Protein AF-A0A364LKL6-F1 (afdb_monomer_lite)

Secondary structure (DSSP, 8-state):
-HHHHHHHHHHHHHHHHTTTS-HHHHHHHHHHHHHH-SSPPPHHHHHHHHHHHHHHHHHHHHHHHS-GGGS-PPPPHHHHHHHHHHHHHHHH--

Radius of gyration: 23.06 Å; chains: 1; bounding box: 48×45×54 Å

Foldseek 3Di:
DVVVVVVVVVVVVLCVLCVVADPVLLVVLVVVCVVDDPDHDDSVRSSVSSVVVVVVVVVVVVVVPDDPVPPPPPPPVVNVVVVVVVVVVVVVPD

Structure (mmCIF, N/CA/C/O backbone):
data_AF-A0A364LKL6-F1
#
_entry.id   AF-A0A364LKL6-F1
#
loop_
_atom_site.group_PDB
_atom_site.id
_atom_site.type_symbol
_atom_site.label_atom_id
_atom_site.label_alt_id
_atom_site.label_comp_id
_atom_site.label_asym_id
_atom_site.label_entity_id
_atom_site.label_seq_id
_atom_site.pdbx_PDB_ins_code
_atom_site.Cartn_x
_atom_site.Cartn_y
_atom_site.Cartn_z
_atom_site.occupancy
_atom_site.B_iso_or_equiv
_atom_site.auth_seq_id
_atom_site.auth_comp_id
_atom_site.auth_asym_id
_atom_site.auth_atom_id
_atom_site.pdbx_PDB_model_num
ATOM 1 N N . MET A 1 1 ? -20.361 4.228 26.063 1.00 51.44 1 MET A N 1
ATOM 2 C CA . MET A 1 1 ? -19.331 5.296 26.097 1.00 51.44 1 MET A CA 1
ATOM 3 C C . MET A 1 1 ? -17.933 4.864 25.640 1.00 51.44 1 MET A C 1
ATOM 5 O O . MET A 1 1 ? -17.252 5.696 25.064 1.00 51.44 1 MET A O 1
ATOM 9 N N . LYS A 1 2 ? -17.467 3.619 25.862 1.00 63.00 2 LYS A N 1
ATOM 10 C CA . LYS A 1 2 ? -16.110 3.204 25.431 1.00 63.00 2 LYS A CA 1
ATOM 11 C C . LYS A 1 2 ? -15.947 3.023 23.909 1.00 63.00 2 LYS A C 1
ATOM 13 O O . LYS A 1 2 ? -14.862 3.270 23.398 1.00 63.00 2 LYS A O 1
ATOM 18 N N . GLU A 1 3 ? -17.000 2.631 23.189 1.00 77.25 3 GLU A N 1
ATOM 19 C CA . GLU A 1 3 ? -16.918 2.345 21.744 1.00 77.25 3 GLU A CA 1
ATOM 20 C C . GLU A 1 3 ? -16.849 3.595 20.863 1.00 77.25 3 GLU A C 1
ATOM 22 O O . GLU A 1 3 ? -16.032 3.641 19.952 1.00 77.25 3 GLU A O 1
ATOM 27 N N . GLU A 1 4 ? -17.639 4.635 21.142 1.00 82.62 4 GLU A N 1
ATOM 28 C CA . GLU A 1 4 ? -17.638 5.854 20.316 1.00 82.62 4 GLU A CA 1
ATOM 29 C C . GLU A 1 4 ? -16.280 6.564 20.349 1.00 82.62 4 GLU A C 1
ATOM 31 O O . GLU A 1 4 ? -15.742 6.929 19.304 1.00 82.62 4 GLU A O 1
ATOM 36 N N . GLY A 1 5 ? -15.673 6.684 21.536 1.00 89.19 5 GLY A N 1
ATOM 37 C CA . GLY A 1 5 ? -14.327 7.246 21.678 1.00 89.19 5 GLY A CA 1
ATOM 38 C C . GLY A 1 5 ? -13.263 6.410 20.963 1.00 89.19 5 GLY A C 1
ATOM 39 O O . GLY A 1 5 ? -12.358 6.963 20.342 1.00 89.19 5 GLY A O 1
ATOM 40 N N . PHE A 1 6 ? -13.404 5.081 20.985 1.00 89.25 6 PHE A N 1
ATOM 41 C CA . PHE A 1 6 ? -12.500 4.180 20.275 1.00 89.25 6 PHE A CA 1
ATOM 42 C C . PHE A 1 6 ? -12.639 4.295 18.753 1.00 89.25 6 PHE A C 1
ATOM 44 O O . PHE A 1 6 ? -11.632 4.348 18.052 1.00 89.25 6 PHE A O 1
ATOM 51 N N . ILE A 1 7 ? -13.862 4.397 18.228 1.00 91.56 7 ILE A N 1
ATOM 52 C CA . ILE A 1 7 ? -14.105 4.580 16.790 1.00 91.56 7 ILE A CA 1
ATOM 53 C C . ILE A 1 7 ? -13.507 5.905 16.308 1.00 91.56 7 ILE A C 1
ATOM 55 O O . ILE A 1 7 ? -12.850 5.937 15.267 1.00 91.56 7 ILE A O 1
ATOM 59 N N . VAL A 1 8 ? -13.699 6.990 17.065 1.00 94.75 8 VAL A N 1
ATOM 60 C CA . VAL A 1 8 ? -13.123 8.304 16.737 1.00 94.75 8 VAL A CA 1
ATOM 61 C C . VAL A 1 8 ? -11.597 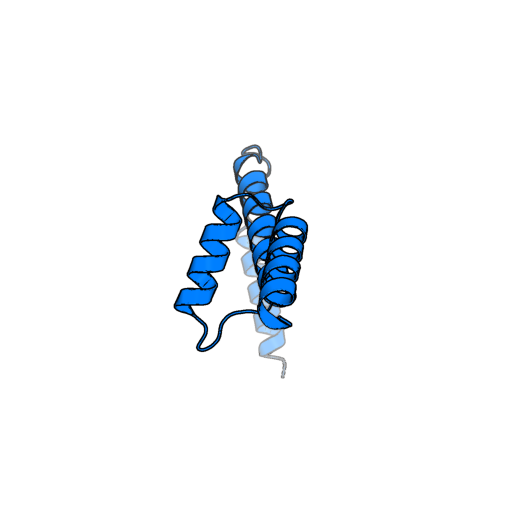8.246 16.742 1.00 94.75 8 VAL A C 1
ATOM 63 O O . VAL A 1 8 ? -10.970 8.716 15.793 1.00 94.75 8 VAL A O 1
ATOM 66 N N . PHE A 1 9 ? -11.009 7.621 17.764 1.00 93.81 9 PHE A N 1
ATOM 67 C CA . PHE A 1 9 ? -9.568 7.406 17.847 1.00 93.81 9 PHE A CA 1
ATOM 68 C C . PHE A 1 9 ? -9.048 6.619 16.640 1.00 93.81 9 PHE A C 1
ATOM 70 O O . PHE A 1 9 ? -8.170 7.097 15.929 1.00 93.81 9 PHE A O 1
ATOM 77 N N . MET A 1 10 ? -9.646 5.463 16.339 1.00 93.19 10 MET A N 1
ATOM 78 C CA . MET A 1 10 ? -9.242 4.634 15.205 1.00 93.19 10 MET A CA 1
ATOM 79 C C . MET A 1 10 ? -9.363 5.395 13.885 1.00 93.19 10 MET A C 1
ATOM 81 O O . MET A 1 10 ? -8.434 5.386 13.087 1.00 93.19 10 MET A O 1
ATOM 85 N N . LYS A 1 11 ? -10.466 6.112 13.651 1.00 93.69 11 LYS A N 1
ATOM 86 C CA . LYS A 1 11 ? -10.627 6.916 12.433 1.00 93.69 11 LYS A CA 1
ATOM 87 C C . LYS A 1 11 ? -9.511 7.956 12.291 1.00 93.69 11 LYS A C 1
ATOM 89 O O . LYS A 1 11 ? -9.001 8.144 11.188 1.00 93.69 11 LYS A O 1
ATOM 94 N N . ASN A 1 12 ? -9.129 8.606 13.390 1.00 96.62 12 ASN A N 1
ATOM 95 C CA . ASN A 1 12 ? -8.038 9.573 13.399 1.00 96.62 12 ASN A CA 1
ATOM 96 C C . ASN A 1 12 ? -6.688 8.916 13.077 1.00 96.62 12 ASN A C 1
ATOM 98 O O . ASN A 1 12 ? -5.975 9.410 12.208 1.00 96.62 12 ASN A O 1
ATOM 102 N N . GLU A 1 13 ? -6.378 7.773 13.694 1.00 96.06 13 GLU A N 1
ATOM 103 C CA . GLU A 1 13 ? -5.147 7.023 13.413 1.00 96.06 13 GLU A CA 1
ATOM 104 C C . GLU A 1 13 ? -5.055 6.622 11.937 1.00 96.06 13 GLU A C 1
ATOM 106 O O . GLU A 1 13 ? -4.052 6.884 11.278 1.00 96.06 13 GLU A O 1
ATOM 111 N N . TRP A 1 14 ? -6.137 6.080 11.370 1.00 96.31 14 TRP A N 1
ATOM 112 C CA . TRP A 1 14 ? -6.192 5.734 9.948 1.00 96.31 14 TRP A CA 1
ATOM 113 C C . TRP A 1 14 ? -5.996 6.959 9.047 1.00 96.31 14 TRP A C 1
ATOM 115 O O . TRP A 1 14 ? -5.259 6.893 8.063 1.00 96.31 14 TRP A O 1
ATOM 125 N N . GLN A 1 15 ? -6.620 8.090 9.380 1.00 96.12 15 GLN A N 1
ATOM 126 C CA . GLN A 1 15 ? -6.473 9.323 8.609 1.00 96.12 15 GLN A CA 1
ATOM 127 C C . GLN A 1 15 ? -5.036 9.862 8.654 1.00 96.12 15 GLN A C 1
ATOM 129 O O . GLN A 1 15 ? -4.525 10.325 7.634 1.00 96.12 15 GLN A O 1
ATOM 134 N N . ILE A 1 16 ? -4.379 9.798 9.816 1.00 96.94 16 ILE A N 1
ATOM 135 C CA . ILE A 1 16 ? -2.992 10.243 9.990 1.00 96.94 16 ILE A CA 1
ATOM 136 C C . ILE A 1 16 ? -2.042 9.325 9.222 1.00 96.94 16 ILE A C 1
ATOM 138 O O . ILE A 1 16 ? -1.247 9.812 8.418 1.00 96.94 16 ILE A O 1
ATOM 142 N N . SER A 1 17 ? -2.140 8.010 9.427 1.00 96.06 17 SER A N 1
ATOM 143 C CA . SER A 1 17 ? -1.227 7.038 8.820 1.00 96.06 17 SER A CA 1
ATOM 144 C C . SER A 1 17 ? -1.343 6.971 7.301 1.00 96.06 17 SER A C 1
ATOM 146 O O . SER A 1 17 ? -0.360 6.674 6.632 1.00 96.06 17 SER A O 1
ATOM 148 N N . LEU A 1 18 ? -2.523 7.238 6.734 1.00 96.62 18 LEU A N 1
ATOM 149 C CA . LEU A 1 18 ? -2.735 7.139 5.288 1.00 96.62 18 LEU A CA 1
ATOM 150 C C . LEU A 1 18 ? -2.572 8.463 4.533 1.00 96.62 18 LEU A C 1
ATOM 152 O O . LEU A 1 18 ? -2.692 8.477 3.310 1.00 96.62 18 LEU A O 1
ATOM 156 N N . LYS A 1 19 ? -2.263 9.561 5.234 1.00 96.62 19 LYS A N 1
ATOM 157 C CA . LYS A 1 19 ? -2.121 10.909 4.657 1.00 96.62 19 LYS A CA 1
ATOM 158 C C . LYS A 1 19 ? -1.106 10.990 3.511 1.00 96.62 19 LYS A C 1
ATOM 160 O O . LYS A 1 19 ? -1.245 11.841 2.637 1.00 96.62 19 LYS A O 1
ATOM 165 N N . GLU A 1 20 ? -0.067 10.159 3.533 1.00 94.50 20 GLU A N 1
ATOM 166 C CA . GLU A 1 20 ? 0.999 10.180 2.524 1.00 94.50 20 GLU A CA 1
ATOM 167 C C . GLU A 1 20 ? 0.623 9.495 1.200 1.00 94.50 20 GLU A C 1
ATOM 169 O O . GLU A 1 20 ? 1.320 9.675 0.201 1.00 94.50 20 GLU A O 1
ATOM 174 N N . PHE A 1 21 ? -0.468 8.724 1.169 1.00 96.81 21 PHE A N 1
ATOM 175 C CA . PHE A 1 21 ? -0.876 7.974 -0.014 1.00 96.81 21 PHE A CA 1
ATOM 176 C C . PHE A 1 21 ? -1.912 8.729 -0.838 1.00 96.81 21 PHE A C 1
ATOM 178 O O . PHE A 1 21 ? -2.800 9.408 -0.322 1.00 96.81 21 PHE A O 1
ATOM 185 N N . THR A 1 22 ? -1.836 8.559 -2.156 1.00 96.31 22 THR A N 1
ATOM 186 C CA . THR A 1 22 ? -2.843 9.108 -3.063 1.00 96.31 22 THR A CA 1
ATOM 187 C C . THR A 1 22 ? -4.166 8.341 -2.927 1.00 96.31 22 THR A C 1
ATOM 189 O O . THR A 1 22 ? -4.169 7.143 -2.616 1.00 96.31 22 THR A O 1
ATOM 192 N N . PRO A 1 23 ? -5.317 8.970 -3.240 1.00 96.25 23 PRO A N 1
ATOM 193 C CA . PRO A 1 23 ? -6.603 8.271 -3.264 1.00 96.25 23 PRO A CA 1
ATOM 194 C C . PRO A 1 23 ? -6.618 7.054 -4.201 1.00 96.25 23 PRO A C 1
ATOM 196 O O . PRO A 1 23 ? -7.350 6.096 -3.960 1.00 96.25 23 PRO A O 1
ATOM 199 N N . ALA A 1 24 ? -5.804 7.079 -5.264 1.00 96.38 24 ALA A N 1
ATOM 200 C CA . ALA A 1 24 ? -5.666 5.968 -6.199 1.00 96.38 24 ALA A CA 1
ATOM 201 C C . ALA A 1 24 ? -5.034 4.739 -5.526 1.00 96.38 24 ALA A C 1
ATOM 203 O O . ALA A 1 24 ? -5.598 3.649 -5.621 1.00 96.38 24 ALA A O 1
ATOM 204 N N . ILE A 1 25 ? -3.938 4.935 -4.782 1.00 97.06 25 ILE A N 1
ATOM 205 C CA . ILE A 1 25 ? -3.260 3.873 -4.025 1.00 97.06 25 ILE A CA 1
ATOM 206 C C . ILE A 1 25 ? -4.183 3.293 -2.952 1.00 97.06 25 ILE A C 1
ATOM 208 O O . ILE A 1 25 ? -4.308 2.075 -2.843 1.00 97.06 25 ILE A O 1
ATOM 212 N N . ILE A 1 26 ? -4.875 4.150 -2.192 1.00 96.69 26 ILE A N 1
ATOM 213 C CA . ILE A 1 26 ? -5.806 3.703 -1.143 1.00 96.69 26 ILE A CA 1
ATOM 214 C C . ILE A 1 26 ? -6.930 2.853 -1.749 1.00 96.69 26 ILE A C 1
ATOM 216 O O . ILE A 1 26 ? -7.283 1.805 -1.201 1.00 96.69 26 ILE A O 1
ATOM 220 N N . ARG A 1 27 ? -7.480 3.266 -2.897 1.00 96.38 27 ARG A N 1
ATOM 221 C CA . ARG A 1 27 ? -8.522 2.510 -3.601 1.00 96.38 27 ARG A CA 1
ATOM 222 C C . ARG A 1 27 ? -8.009 1.159 -4.098 1.00 96.38 27 ARG A C 1
ATOM 224 O O . ARG A 1 27 ? -8.671 0.153 -3.870 1.00 96.38 27 ARG A O 1
ATOM 231 N N . GLU A 1 28 ? -6.830 1.110 -4.713 1.00 95.62 28 GLU A N 1
ATOM 232 C CA . GLU A 1 28 ? -6.240 -0.152 -5.179 1.00 95.62 28 GLU A CA 1
ATOM 233 C C . GLU A 1 28 ? -5.939 -1.111 -4.013 1.00 95.62 28 GLU A C 1
ATOM 235 O O . GLU A 1 28 ? -6.255 -2.301 -4.093 1.00 95.62 28 GLU A O 1
ATOM 240 N N . ALA A 1 29 ? -5.404 -0.603 -2.897 1.00 94.50 29 ALA A N 1
ATOM 241 C CA . ALA A 1 29 ? -5.183 -1.387 -1.681 1.00 94.50 29 ALA A CA 1
ATOM 242 C C . ALA A 1 29 ? -6.499 -1.936 -1.103 1.00 94.50 29 ALA A C 1
ATOM 244 O O . ALA A 1 29 ? -6.565 -3.094 -0.680 1.00 94.50 29 ALA A O 1
ATOM 245 N N . THR A 1 30 ? -7.559 -1.123 -1.128 1.00 94.50 30 THR A N 1
ATOM 246 C CA . THR A 1 30 ? -8.906 -1.519 -0.693 1.00 94.50 30 THR A CA 1
ATOM 247 C C . THR A 1 30 ? -9.447 -2.649 -1.564 1.00 94.50 30 THR A C 1
ATOM 249 O O . THR A 1 30 ? -9.839 -3.690 -1.037 1.00 94.50 30 THR A O 1
ATOM 252 N N . ASP A 1 31 ? -9.389 -2.499 -2.888 1.00 94.06 31 ASP A N 1
ATOM 253 C CA . ASP A 1 31 ? -9.832 -3.525 -3.836 1.00 94.06 31 ASP A CA 1
ATOM 254 C C . ASP A 1 31 ? -9.058 -4.835 -3.663 1.00 94.06 31 ASP A C 1
ATOM 256 O O . ASP A 1 31 ? -9.632 -5.923 -3.740 1.00 94.06 31 ASP A O 1
ATOM 260 N N . HIS A 1 32 ? -7.747 -4.750 -3.426 1.00 91.75 32 HIS A N 1
ATOM 261 C CA . HIS A 1 32 ? -6.909 -5.921 -3.175 1.00 91.75 32 HIS A CA 1
ATOM 262 C C . HIS A 1 32 ? -7.335 -6.657 -1.904 1.00 91.75 32 HIS A C 1
ATOM 264 O O . HIS A 1 32 ? -7.493 -7.881 -1.930 1.00 91.75 32 HIS A O 1
ATOM 270 N N . CYS A 1 33 ? -7.597 -5.918 -0.823 1.00 91.44 33 CYS A N 1
ATOM 271 C CA . CYS A 1 33 ? -8.065 -6.487 0.436 1.00 91.44 33 CYS A CA 1
ATOM 272 C C . CYS A 1 33 ? -9.443 -7.149 0.286 1.00 91.44 33 CYS A C 1
ATOM 274 O O . CYS A 1 33 ? -9.612 -8.286 0.728 1.00 91.44 33 CYS A O 1
ATOM 276 N N . LEU A 1 34 ? -10.386 -6.489 -0.397 1.00 89.69 34 LEU A N 1
ATOM 277 C CA . LEU A 1 34 ? -11.736 -7.010 -0.649 1.00 89.69 34 LEU A CA 1
ATOM 278 C C . LEU A 1 34 ? -11.730 -8.288 -1.500 1.00 89.69 34 LEU A C 1
ATOM 280 O O . LEU A 1 34 ? -12.549 -9.175 -1.286 1.00 89.69 34 LEU A O 1
ATOM 284 N N . LYS A 1 35 ? -10.799 -8.406 -2.454 1.00 88.56 35 LYS A N 1
ATOM 285 C CA . LYS A 1 35 ? -10.702 -9.573 -3.348 1.00 88.56 35 LYS A CA 1
ATOM 286 C C . LYS A 1 35 ? -10.014 -10.781 -2.714 1.00 88.56 35 LYS A C 1
ATOM 288 O O . LYS A 1 35 ? -10.217 -11.897 -3.184 1.00 88.56 35 LYS A O 1
ATOM 293 N N . ARG A 1 36 ? -9.134 -10.575 -1.727 1.00 73.94 36 ARG A N 1
ATOM 294 C CA . ARG A 1 36 ? -8.195 -11.617 -1.263 1.00 73.94 36 ARG A CA 1
ATOM 295 C C . ARG A 1 36 ? -8.372 -12.069 0.182 1.00 73.94 36 ARG A C 1
ATOM 297 O O . ARG A 1 36 ? -7.773 -13.083 0.536 1.00 73.94 36 ARG A O 1
ATOM 304 N N . LYS A 1 37 ? -9.118 -11.357 1.033 1.00 65.56 37 LYS A N 1
ATOM 305 C CA . LYS A 1 37 ? -9.133 -11.649 2.476 1.00 65.56 37 LYS A CA 1
ATOM 306 C C . LYS A 1 37 ? -10.514 -12.059 2.991 1.00 65.56 37 LYS A C 1
ATOM 308 O O . LYS A 1 37 ? -11.513 -11.436 2.666 1.00 65.56 37 LYS A O 1
ATOM 313 N N . GLN A 1 38 ? -10.536 -13.076 3.860 1.00 67.62 38 GLN A N 1
ATOM 314 C CA . GLN A 1 38 ? -11.714 -13.453 4.660 1.00 67.62 38 GLN A CA 1
ATOM 315 C C . GLN A 1 38 ? -11.995 -12.457 5.802 1.00 67.62 38 GLN A C 1
ATOM 317 O O . GLN A 1 38 ? -13.099 -12.434 6.334 1.00 67.62 38 GLN A O 1
ATOM 322 N N . LEU A 1 39 ? -11.002 -11.644 6.191 1.00 79.31 39 LEU A N 1
ATOM 323 C CA . LEU A 1 39 ? -11.070 -10.696 7.308 1.00 79.31 39 LEU A CA 1
ATOM 324 C C . LEU A 1 39 ? -10.512 -9.320 6.907 1.00 79.31 39 LEU A C 1
ATOM 326 O O . LEU A 1 39 ? -9.581 -9.262 6.093 1.00 79.31 39 LEU A O 1
ATOM 330 N N . PRO A 1 40 ? -11.031 -8.221 7.489 1.00 85.12 40 PRO A N 1
ATOM 331 C CA . PRO A 1 40 ? -10.515 -6.882 7.236 1.00 85.12 40 PRO A CA 1
ATOM 332 C C . PRO A 1 40 ? -9.052 -6.755 7.698 1.00 85.12 40 PRO A C 1
ATOM 334 O O . PRO A 1 40 ? -8.670 -7.333 8.720 1.00 85.12 40 PRO A O 1
ATOM 337 N N . PRO A 1 41 ? -8.212 -6.016 6.954 1.00 91.62 41 PRO A N 1
ATOM 338 C CA . PRO A 1 41 ? -6.816 -5.817 7.315 1.00 91.62 41 PRO A CA 1
ATOM 339 C C . PRO A 1 41 ? -6.690 -4.956 8.575 1.00 91.62 41 PRO A C 1
ATOM 341 O O . PRO A 1 41 ? -7.507 -4.071 8.836 1.00 91.62 41 PRO A O 1
ATOM 344 N N . THR A 1 42 ? -5.617 -5.171 9.333 1.00 93.38 42 THR A N 1
ATOM 345 C CA . THR A 1 42 ? -5.203 -4.216 10.367 1.00 93.38 42 THR A CA 1
ATOM 346 C C . THR A 1 42 ? -4.558 -2.985 9.723 1.00 93.38 42 THR A C 1
ATOM 348 O O . THR A 1 42 ? -4.079 -3.058 8.589 1.00 93.38 42 THR A O 1
ATOM 351 N N . LEU A 1 43 ? -4.501 -1.859 10.444 1.00 94.88 43 LEU A N 1
ATOM 352 C CA . LEU A 1 43 ? -3.872 -0.631 9.939 1.00 94.88 43 LEU A CA 1
ATOM 353 C C . LEU A 1 43 ? -2.420 -0.855 9.459 1.00 94.88 43 LEU A C 1
ATOM 355 O O . LEU A 1 43 ? -2.131 -0.462 8.332 1.00 94.88 43 LEU A O 1
ATOM 359 N N . PRO A 1 44 ? -1.532 -1.556 10.201 1.00 95.44 44 PRO A N 1
ATOM 360 C CA . PRO A 1 44 ? -0.182 -1.850 9.710 1.00 95.44 44 PRO A CA 1
ATOM 361 C C . PRO A 1 44 ? -0.170 -2.684 8.423 1.00 95.44 44 PRO A C 1
ATOM 363 O O . PRO A 1 44 ? 0.545 -2.358 7.482 1.00 95.44 44 PRO A O 1
ATOM 366 N N . GLN A 1 45 ? -1.017 -3.717 8.335 1.00 94.50 45 GLN A N 1
ATOM 367 C CA . GLN A 1 45 ? -1.108 -4.550 7.130 1.00 94.50 45 GLN A CA 1
ATOM 368 C C . GLN A 1 45 ? -1.576 -3.746 5.913 1.00 94.50 45 GLN A C 1
ATOM 370 O O . GLN A 1 45 ? -1.104 -3.971 4.799 1.00 94.50 45 GLN A O 1
ATOM 375 N N . PHE A 1 46 ? -2.522 -2.828 6.118 1.00 95.94 46 PHE A N 1
ATOM 376 C CA . PHE A 1 46 ? -3.013 -1.957 5.059 1.00 95.94 46 PHE A CA 1
ATOM 377 C C . PHE A 1 46 ? -1.962 -0.917 4.651 1.00 95.94 46 PHE A C 1
ATOM 379 O O . PHE A 1 46 ? -1.763 -0.678 3.463 1.00 95.94 46 PHE A O 1
ATOM 386 N N . TYR A 1 47 ? -1.241 -0.350 5.619 1.00 96.88 47 TYR A N 1
ATOM 387 C CA . TYR A 1 47 ? -0.148 0.586 5.372 1.00 96.88 47 TYR A CA 1
ATOM 388 C C . TYR A 1 47 ? 0.972 -0.049 4.531 1.00 96.88 47 TYR A C 1
ATOM 390 O O . TYR A 1 47 ? 1.384 0.524 3.522 1.00 96.88 47 TYR A O 1
ATOM 398 N N . ASP A 1 48 ? 1.410 -1.264 4.876 1.00 96.50 48 ASP A N 1
ATOM 399 C CA . ASP A 1 48 ? 2.440 -1.991 4.119 1.00 96.50 48 ASP A CA 1
ATOM 400 C C . ASP A 1 48 ? 2.002 -2.290 2.678 1.00 96.50 48 ASP A C 1
ATOM 402 O O . ASP A 1 48 ? 2.799 -2.212 1.732 1.00 96.50 48 ASP A O 1
ATOM 406 N N . LEU A 1 49 ? 0.714 -2.587 2.488 1.00 95.44 49 LEU A N 1
ATOM 407 C CA . LEU A 1 49 ? 0.132 -2.769 1.164 1.00 95.44 49 LEU A CA 1
ATOM 408 C C . LEU A 1 49 ? 0.179 -1.464 0.356 1.00 95.44 49 LEU A C 1
ATOM 410 O O . LEU A 1 49 ? 0.680 -1.470 -0.770 1.00 95.44 49 LEU A O 1
ATOM 414 N N . CYS A 1 50 ? -0.263 -0.345 0.934 1.00 97.44 50 CYS A N 1
ATOM 415 C CA . CYS A 1 50 ? -0.180 0.974 0.301 1.00 97.44 50 CYS A CA 1
ATOM 416 C C . CYS A 1 50 ? 1.2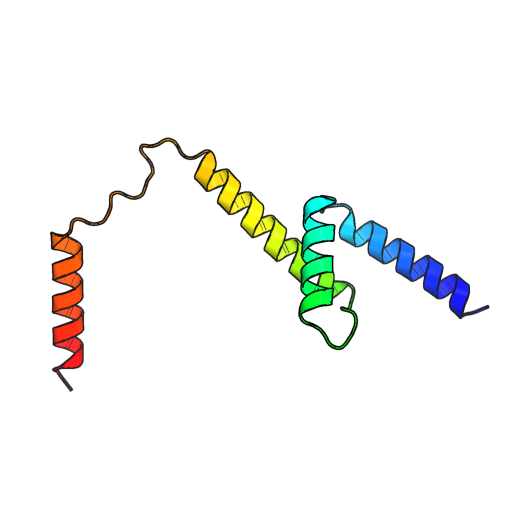64 1.346 -0.063 1.00 97.44 50 CYS A C 1
ATOM 418 O O . CYS A 1 50 ? 1.523 1.822 -1.169 1.00 97.44 50 CYS A O 1
ATOM 420 N N . ARG A 1 51 ? 2.226 1.067 0.824 1.00 97.31 51 ARG A N 1
ATOM 421 C CA . ARG A 1 51 ? 3.654 1.308 0.578 1.00 97.31 51 ARG A CA 1
ATOM 422 C C . ARG A 1 51 ? 4.174 0.503 -0.610 1.00 97.31 51 ARG A C 1
ATOM 424 O O . ARG A 1 51 ? 4.898 1.039 -1.446 1.00 97.31 51 ARG A O 1
ATOM 431 N N . THR A 1 52 ? 3.781 -0.763 -0.708 1.00 96.81 52 THR A N 1
ATOM 432 C CA . THR A 1 52 ? 4.15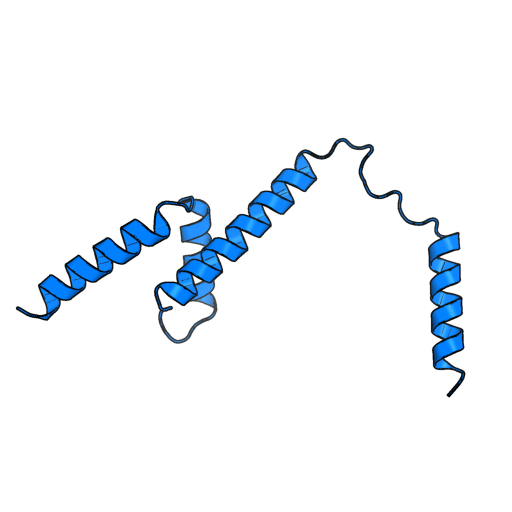8 -1.637 -1.829 1.00 96.81 52 THR A CA 1
ATOM 433 C C . THR A 1 52 ? 3.614 -1.106 -3.157 1.00 96.81 52 THR A C 1
ATOM 435 O O . THR A 1 52 ? 4.335 -1.064 -4.155 1.00 96.81 52 THR A O 1
ATOM 438 N N . LEU A 1 53 ? 2.359 -0.651 -3.168 1.00 96.31 53 LEU A N 1
ATOM 439 C CA . LEU A 1 53 ? 1.733 -0.054 -4.351 1.00 96.31 53 LEU A CA 1
ATOM 440 C C . LEU A 1 53 ? 2.405 1.263 -4.757 1.00 96.31 53 LEU A C 1
ATOM 442 O O . LEU A 1 53 ? 2.685 1.461 -5.937 1.00 96.31 53 LEU A O 1
ATOM 446 N N . LEU A 1 54 ? 2.748 2.117 -3.789 1.00 96.62 54 LEU A N 1
ATOM 447 C CA . LEU A 1 54 ? 3.472 3.365 -4.036 1.00 96.62 54 LEU A CA 1
ATOM 448 C C . LEU A 1 54 ? 4.844 3.120 -4.681 1.00 96.62 54 LEU A C 1
ATOM 450 O O . LEU A 1 54 ? 5.227 3.828 -5.610 1.00 96.62 54 LEU A O 1
ATOM 454 N N . ILE A 1 55 ? 5.595 2.129 -4.190 1.00 95.88 55 ILE A N 1
ATOM 455 C CA . ILE A 1 55 ? 6.897 1.759 -4.766 1.00 95.88 55 ILE A CA 1
ATOM 456 C C . ILE A 1 55 ? 6.714 1.332 -6.223 1.00 95.88 55 ILE A C 1
ATOM 458 O O . ILE A 1 55 ? 7.397 1.849 -7.104 1.00 95.88 55 ILE A O 1
ATOM 462 N N . ARG A 1 56 ? 5.736 0.461 -6.490 1.00 94.38 56 ARG A N 1
ATOM 463 C CA . ARG A 1 56 ? 5.435 -0.019 -7.841 1.00 94.38 56 ARG A CA 1
ATOM 464 C C . ARG A 1 56 ? 5.035 1.113 -8.792 1.00 94.38 56 ARG A C 1
ATOM 466 O O . ARG A 1 56 ? 5.457 1.112 -9.945 1.00 94.38 56 ARG A O 1
ATOM 473 N N . GLU A 1 57 ? 4.228 2.067 -8.331 1.00 93.56 57 GLU A N 1
ATOM 474 C CA . GLU A 1 57 ? 3.841 3.244 -9.120 1.00 93.56 57 GLU A CA 1
ATOM 475 C C . GLU A 1 57 ? 5.070 4.092 -9.479 1.00 93.56 57 GLU A C 1
ATOM 477 O O . GLU A 1 57 ? 5.274 4.422 -10.648 1.00 93.56 57 GLU A O 1
ATOM 482 N N . LYS A 1 58 ? 5.949 4.360 -8.503 1.00 92.12 58 LYS A N 1
ATOM 483 C CA . LYS A 1 58 ? 7.205 5.097 -8.721 1.00 92.12 58 LYS A CA 1
ATOM 484 C C . LYS A 1 58 ? 8.144 4.389 -9.693 1.00 92.12 58 LYS A C 1
ATOM 486 O O . LYS A 1 58 ? 8.743 5.042 -10.542 1.00 92.12 58 LYS A O 1
ATOM 491 N N . GLU A 1 59 ? 8.273 3.070 -9.591 1.00 91.25 59 GLU A N 1
ATOM 492 C CA . GLU A 1 59 ? 9.084 2.271 -10.514 1.00 91.25 59 GLU A CA 1
ATOM 493 C C . GLU A 1 59 ? 8.543 2.339 -11.944 1.00 91.25 59 GLU A C 1
ATOM 495 O O . GLU A 1 59 ? 9.309 2.528 -12.890 1.00 91.25 59 GLU A O 1
ATOM 500 N N . GLN A 1 60 ? 7.223 2.232 -12.117 1.00 88.50 60 GLN A N 1
ATOM 501 C CA . GLN A 1 60 ? 6.593 2.365 -13.431 1.00 88.50 60 GLN A CA 1
ATOM 502 C C . GLN A 1 60 ? 6.779 3.760 -14.017 1.00 88.50 60 GLN A C 1
ATOM 504 O O . GLN A 1 60 ? 7.054 3.891 -15.208 1.00 88.50 60 GLN A O 1
ATOM 509 N N . GLU A 1 61 ? 6.654 4.795 -13.194 1.00 88.81 61 GLU A N 1
ATOM 510 C CA . GLU A 1 61 ? 6.856 6.171 -13.631 1.00 88.81 61 GLU A CA 1
ATOM 511 C C . GLU A 1 61 ? 8.318 6.427 -14.014 1.00 88.81 61 GLU A C 1
ATOM 513 O O . GLU A 1 61 ? 8.600 6.998 -15.067 1.00 88.81 61 GLU A O 1
ATOM 518 N N . ALA A 1 62 ? 9.266 5.900 -13.237 1.00 86.38 62 ALA A N 1
ATOM 519 C CA . ALA A 1 62 ? 10.680 5.932 -13.590 1.00 86.38 62 ALA A CA 1
ATOM 520 C C . ALA A 1 62 ? 10.950 5.224 -14.928 1.00 86.38 62 ALA A C 1
ATOM 522 O O . ALA A 1 62 ? 11.710 5.734 -15.745 1.00 86.38 62 ALA A O 1
ATOM 523 N N . LEU A 1 63 ? 10.309 4.080 -15.192 1.00 82.62 63 LEU A N 1
ATOM 524 C CA . LEU A 1 63 ? 10.441 3.356 -16.462 1.00 82.62 63 LEU A CA 1
ATOM 525 C C . LEU A 1 63 ? 9.866 4.130 -17.656 1.00 82.62 63 LEU A C 1
ATOM 527 O O . LEU A 1 63 ? 10.466 4.100 -18.729 1.00 82.62 63 LEU A O 1
ATOM 531 N N . LYS A 1 64 ? 8.731 4.819 -17.487 1.00 81.50 64 LYS A N 1
ATOM 532 C CA . LYS A 1 64 ? 8.132 5.659 -18.541 1.00 81.50 64 LYS A CA 1
ATOM 533 C C . LYS A 1 64 ? 8.998 6.872 -18.867 1.00 81.50 64 LYS A C 1
ATOM 535 O O . LYS A 1 64 ? 9.105 7.241 -20.032 1.00 81.50 64 LYS A O 1
ATOM 540 N N . ASN A 1 65 ? 9.623 7.450 -17.845 1.00 78.31 65 ASN A N 1
ATOM 541 C CA . ASN A 1 65 ? 10.452 8.646 -17.968 1.00 78.31 65 ASN A CA 1
ATOM 542 C C . ASN A 1 65 ? 11.905 8.346 -18.365 1.00 78.31 65 ASN A C 1
ATOM 544 O O . ASN A 1 65 ? 12.674 9.276 -18.612 1.00 78.31 65 ASN A O 1
ATOM 548 N N . ARG A 1 66 ? 12.300 7.068 -18.474 1.00 67.19 66 ARG A N 1
ATOM 549 C CA . ARG A 1 66 ? 13.606 6.705 -19.037 1.00 67.19 66 ARG A CA 1
ATOM 550 C C . ARG A 1 66 ? 13.680 7.118 -20.499 1.00 67.19 66 ARG A C 1
ATOM 552 O O . ARG A 1 66 ? 12.839 6.743 -21.319 1.00 67.19 66 ARG A O 1
ATOM 559 N N . ALA A 1 67 ? 14.752 7.828 -20.841 1.00 62.94 67 ALA A N 1
ATOM 560 C CA . ALA A 1 67 ? 15.103 8.076 -22.228 1.00 62.94 67 ALA A CA 1
ATOM 561 C C . ALA A 1 67 ? 15.231 6.731 -22.982 1.00 62.94 67 ALA A C 1
ATOM 563 O O . ALA A 1 67 ? 15.711 5.748 -22.406 1.00 62.94 67 ALA A O 1
ATOM 564 N N . PRO A 1 68 ? 14.868 6.659 -24.279 1.00 59.94 68 PRO A N 1
ATOM 565 C CA . PRO A 1 68 ? 14.946 5.426 -25.072 1.00 59.94 68 PRO A CA 1
ATOM 566 C C . PRO A 1 68 ? 16.316 4.725 -25.030 1.00 59.94 68 PRO A C 1
ATOM 568 O O . PRO A 1 68 ? 16.382 3.513 -25.224 1.00 59.94 68 PRO A O 1
ATOM 571 N N . ASN A 1 69 ? 17.382 5.479 -24.740 1.00 55.72 69 ASN A N 1
ATOM 572 C CA . ASN A 1 69 ? 18.775 5.032 -24.703 1.00 55.72 69 ASN A CA 1
ATOM 573 C C . ASN A 1 69 ? 19.208 4.302 -23.413 1.00 55.72 69 ASN A C 1
ATOM 575 O O . ASN A 1 69 ? 20.306 3.761 -23.384 1.00 55.72 69 ASN A O 1
ATOM 579 N N . GLU A 1 70 ? 18.372 4.251 -22.368 1.00 54.25 70 GLU A N 1
ATOM 580 C CA . GLU A 1 70 ? 18.630 3.485 -21.128 1.00 54.25 70 GLU A CA 1
ATOM 581 C C . GLU A 1 70 ? 17.789 2.203 -21.023 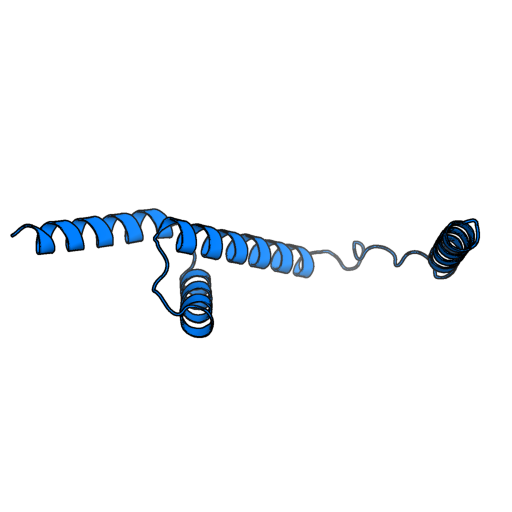1.00 54.25 70 GLU A C 1
ATOM 583 O O . GLU A 1 70 ? 17.722 1.550 -19.972 1.00 54.25 70 GLU A O 1
ATOM 588 N N . ARG A 1 71 ? 17.117 1.806 -22.111 1.00 54.94 71 ARG A N 1
ATOM 589 C CA . ARG A 1 71 ? 16.651 0.423 -22.223 1.00 54.94 71 ARG A CA 1
ATOM 590 C C . ARG A 1 71 ? 17.908 -0.421 -22.147 1.00 54.94 71 ARG A C 1
ATOM 592 O O . ARG A 1 71 ? 18.748 -0.296 -23.034 1.00 54.94 71 ARG A O 1
ATOM 599 N N . ALA A 1 72 ? 18.048 -1.195 -21.066 1.00 58.59 72 ALA A N 1
ATOM 600 C CA . ALA A 1 72 ? 19.143 -2.135 -20.883 1.00 58.59 72 ALA A CA 1
ATOM 601 C C . ALA A 1 72 ? 19.419 -2.763 -22.243 1.00 58.59 72 ALA A C 1
ATOM 603 O O . ALA A 1 72 ? 18.506 -3.366 -22.817 1.00 58.59 72 ALA A O 1
ATOM 604 N N . THR A 1 73 ? 20.605 -2.505 -22.800 1.00 58.41 73 THR A N 1
ATOM 605 C CA . THR A 1 73 ? 21.019 -3.127 -24.050 1.00 58.41 73 THR A CA 1
ATOM 606 C C . THR A 1 73 ? 20.708 -4.603 -23.871 1.00 58.41 73 THR A C 1
ATOM 608 O O . THR A 1 73 ? 21.214 -5.197 -22.912 1.00 58.41 73 THR A O 1
ATOM 611 N N . PRO A 1 74 ? 19.787 -5.187 -24.664 1.00 59.72 74 PRO A N 1
ATOM 612 C CA . PRO A 1 74 ? 19.487 -6.592 -24.500 1.00 59.72 74 PRO A CA 1
ATOM 613 C C . PRO A 1 74 ? 20.828 -7.299 -24.615 1.00 59.72 74 PRO A C 1
ATOM 615 O O . PRO A 1 74 ? 21.550 -7.082 -25.594 1.00 59.72 74 PRO A O 1
ATOM 618 N N . ALA A 1 75 ? 21.210 -8.032 -23.560 1.00 61.59 75 ALA A N 1
ATOM 619 C CA . ALA A 1 75 ? 22.448 -8.792 -23.566 1.00 61.59 75 ALA A CA 1
ATOM 620 C C . ALA A 1 75 ? 22.482 -9.536 -24.898 1.00 61.59 75 ALA A C 1
ATOM 622 O O . ALA A 1 75 ? 21.473 -10.144 -25.276 1.00 61.59 75 ALA A O 1
ATOM 623 N N . SER A 1 76 ? 23.574 -9.387 -25.654 1.00 76.81 76 SER A N 1
ATOM 624 C CA . SER A 1 76 ? 23.612 -9.914 -27.013 1.00 76.81 76 SER A CA 1
ATOM 625 C C . SER A 1 76 ? 23.186 -11.383 -26.987 1.00 76.81 76 SER A C 1
ATOM 627 O O . SER A 1 76 ? 23.462 -12.111 -26.026 1.00 76.81 76 SER A O 1
ATOM 629 N N . LEU A 1 77 ? 22.492 -11.837 -28.033 1.00 76.69 77 LEU A N 1
ATOM 630 C CA . LEU A 1 77 ? 22.052 -13.234 -28.118 1.00 76.69 77 LEU A CA 1
ATOM 631 C C . LEU A 1 77 ? 23.220 -14.209 -27.889 1.00 76.69 77 LEU A C 1
ATOM 633 O O . LEU A 1 77 ? 23.028 -15.307 -27.373 1.00 76.69 77 LEU A O 1
ATOM 637 N N . GLU A 1 78 ? 24.436 -13.788 -28.229 1.00 81.94 78 GLU A N 1
ATOM 638 C CA . GLU A 1 78 ? 25.685 -14.486 -27.955 1.00 81.94 78 GLU A CA 1
ATOM 639 C C . GLU A 1 78 ? 25.994 -14.620 -26.453 1.00 81.94 78 GLU A C 1
ATOM 641 O O . GLU A 1 78 ? 26.264 -15.726 -25.981 1.00 81.94 78 GLU A O 1
ATOM 646 N N . VAL A 1 79 ? 25.888 -13.534 -25.681 1.00 83.44 79 VAL A N 1
ATOM 647 C CA . VAL A 1 79 ? 26.059 -13.552 -24.219 1.00 83.44 79 VAL A CA 1
ATOM 648 C C . VAL A 1 79 ? 25.008 -14.455 -23.569 1.00 83.44 79 VAL A C 1
ATOM 650 O O . VAL A 1 79 ? 25.352 -15.304 -22.744 1.00 83.44 79 VAL A O 1
ATOM 653 N N . GLY A 1 80 ? 23.746 -14.359 -24.003 1.00 84.25 80 GLY A N 1
ATOM 654 C CA . GLY A 1 80 ? 22.675 -15.248 -23.538 1.00 84.25 80 GLY A CA 1
ATOM 655 C C . GLY A 1 80 ? 22.978 -16.727 -23.809 1.00 84.25 80 GLY A C 1
ATOM 656 O O . GLY A 1 80 ? 22.878 -17.565 -22.911 1.00 84.25 80 GLY A O 1
ATOM 657 N N . ARG A 1 81 ? 23.439 -17.057 -25.024 1.00 88.56 81 ARG A N 1
ATOM 658 C CA . ARG A 1 81 ? 23.856 -18.423 -25.392 1.00 88.56 81 ARG A CA 1
ATOM 659 C C . ARG A 1 81 ? 25.028 -18.922 -24.547 1.00 88.56 81 ARG A C 1
ATOM 661 O O . ARG A 1 81 ? 25.036 -20.092 -24.162 1.00 88.56 81 ARG A O 1
ATOM 668 N N . ARG A 1 82 ? 26.000 -18.058 -24.236 1.00 88.19 82 ARG A N 1
ATOM 669 C CA . ARG A 1 82 ? 27.156 -18.411 -23.400 1.00 88.19 82 ARG A CA 1
ATOM 670 C C . ARG A 1 82 ? 26.727 -18.806 -21.989 1.00 88.19 82 ARG A C 1
ATOM 672 O O . ARG A 1 82 ? 27.157 -19.853 -21.508 1.00 88.19 82 ARG A O 1
ATOM 679 N N . TYR A 1 83 ? 25.851 -18.025 -21.357 1.00 90.50 83 TYR A N 1
ATOM 680 C CA . TYR A 1 83 ? 25.333 -18.350 -20.025 1.00 90.50 83 TYR A CA 1
ATOM 681 C C . TYR A 1 83 ? 24.513 -19.640 -20.019 1.00 90.50 83 TYR A C 1
ATOM 683 O O . TYR A 1 83 ? 24.735 -20.493 -19.163 1.00 90.50 83 TYR A O 1
ATOM 691 N N . LEU A 1 84 ? 23.638 -19.842 -21.010 1.00 92.81 84 LEU A N 1
ATOM 692 C CA . LEU A 1 84 ? 22.871 -21.086 -21.136 1.00 92.81 84 LEU A CA 1
ATOM 693 C C . LEU A 1 84 ? 23.779 -22.316 -21.275 1.00 92.81 84 LEU A C 1
ATOM 695 O O . LEU A 1 84 ? 23.512 -23.352 -20.668 1.00 92.81 84 LEU A O 1
ATOM 699 N N . LYS A 1 85 ? 24.881 -22.205 -22.027 1.00 92.81 85 LYS A N 1
ATOM 700 C CA . LYS A 1 85 ? 25.877 -23.279 -22.149 1.00 92.81 85 LYS A CA 1
ATOM 701 C C . LYS A 1 85 ? 26.566 -23.572 -20.814 1.00 92.81 85 LYS A C 1
ATOM 703 O O . LYS A 1 85 ? 26.735 -24.740 -20.477 1.00 92.81 85 LYS A O 1
ATOM 708 N N . LEU A 1 86 ? 26.921 -22.533 -20.057 1.00 91.62 86 LEU A N 1
ATOM 709 C CA . LEU A 1 86 ? 27.561 -22.661 -18.746 1.00 91.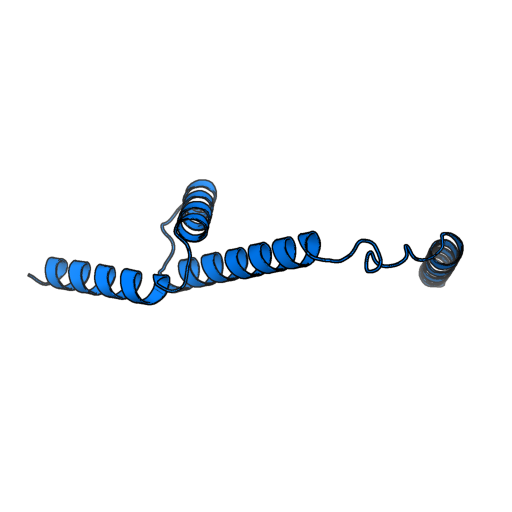62 86 LEU A CA 1
ATOM 710 C C . LEU A 1 86 ? 26.635 -23.355 -17.732 1.00 91.62 86 LEU A C 1
ATOM 712 O O . LEU A 1 86 ? 27.041 -24.300 -17.063 1.00 91.62 86 LEU A O 1
ATOM 716 N N . ILE A 1 87 ? 25.368 -22.931 -17.675 1.00 94.12 87 ILE A N 1
ATOM 717 C CA . ILE A 1 87 ? 24.332 -23.543 -16.828 1.00 94.12 87 ILE A CA 1
ATOM 718 C C . ILE A 1 87 ? 24.153 -25.013 -17.207 1.00 94.12 87 ILE A C 1
ATOM 720 O O . ILE A 1 87 ? 24.163 -25.885 -16.343 1.00 94.12 87 ILE A O 1
ATOM 724 N N . LYS A 1 88 ? 24.063 -25.307 -18.510 1.00 94.06 88 LYS A 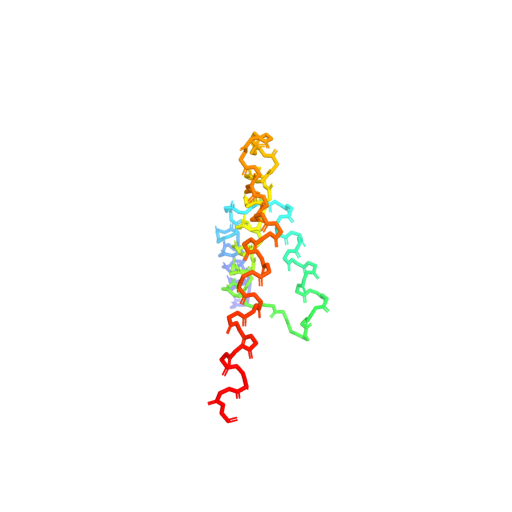N 1
ATOM 725 C CA . LYS A 1 88 ? 23.960 -26.681 -19.004 1.00 94.06 88 LYS A CA 1
ATOM 726 C C . LYS A 1 88 ? 25.147 -27.535 -18.557 1.00 94.06 88 LYS A C 1
ATOM 728 O O . LYS A 1 88 ? 24.942 -28.687 -18.204 1.00 94.06 88 LYS A O 1
ATOM 733 N N . GLN A 1 89 ? 26.368 -27.008 -18.579 1.00 93.25 89 GLN A N 1
ATOM 734 C CA . GLN A 1 89 ? 27.548 -27.746 -18.121 1.00 93.25 89 GLN A CA 1
ATOM 735 C C . GLN A 1 89 ? 27.484 -28.037 -16.622 1.00 93.25 89 GLN A C 1
ATOM 737 O O . GLN A 1 89 ? 27.681 -29.178 -16.233 1.00 93.25 89 GLN A O 1
ATOM 742 N N . MET A 1 90 ? 27.126 -27.050 -15.798 1.00 92.00 90 MET A N 1
ATOM 743 C CA . MET A 1 90 ? 26.983 -27.252 -14.351 1.00 92.00 90 MET A CA 1
ATOM 744 C C . MET A 1 90 ? 25.934 -28.313 -13.996 1.00 92.00 90 MET A C 1
ATOM 746 O O . MET A 1 90 ? 26.130 -29.068 -13.052 1.00 92.00 90 MET A O 1
ATOM 750 N N . LEU A 1 91 ? 24.846 -28.399 -14.767 1.00 91.31 91 LEU A N 1
ATOM 751 C CA . LEU A 1 91 ? 23.780 -29.380 -14.543 1.00 91.31 91 LEU A CA 1
ATOM 752 C C . LEU A 1 91 ? 24.148 -30.814 -14.958 1.00 91.31 91 LEU A C 1
ATOM 754 O O . LEU A 1 91 ? 23.567 -31.744 -14.416 1.00 91.31 91 LEU A O 1
ATOM 758 N N . HIS A 1 92 ? 25.075 -31.004 -15.903 1.00 80.62 92 HIS A N 1
ATOM 759 C CA . HIS A 1 92 ? 25.521 -32.338 -16.344 1.00 80.62 92 HIS A CA 1
ATOM 760 C C . HIS A 1 92 ? 26.798 -32.825 -15.636 1.00 80.62 92 HIS A C 1
ATOM 762 O O . HIS A 1 92 ? 27.263 -33.922 -15.928 1.00 80.62 92 HIS A O 1
ATOM 768 N N . SER A 1 93 ? 27.386 -32.015 -14.750 1.00 64.75 93 SER A N 1
ATOM 769 C CA . SER A 1 93 ? 28.604 -32.353 -13.998 1.00 64.75 93 SER A CA 1
ATOM 770 C C . SER A 1 93 ? 28.332 -32.976 -12.616 1.00 64.75 93 SER A C 1
ATOM 772 O O . SER A 1 93 ? 29.253 -33.028 -11.804 1.00 64.75 93 SER A O 1
ATOM 774 N N . ASN A 1 94 ? 27.099 -33.424 -12.342 1.00 51.09 94 ASN A N 1
ATOM 775 C CA . ASN A 1 94 ? 26.722 -34.213 -11.159 1.00 51.09 94 ASN A CA 1
ATOM 776 C C . ASN A 1 94 ? 26.232 -35.599 -11.571 1.00 51.09 94 ASN A C 1
ATOM 778 O O . ASN A 1 94 ? 25.434 -35.660 -12.534 1.00 51.09 94 ASN A O 1
#

Sequence (94 aa):
MKEEGFIVFMKNEWQISLKEFTPAIIREATDHCLKRKQLPPTLPQFYDLCRTLLIREKEQEALKNRAPNERATPASLEVGRRYLKLIKQMLHSN

Organism: NCBI:txid45073

pLDDT: mean 86.04, std 13.23, range [51.09, 97.44]